Protein AF-A0A7W4ZAQ4-F1 (afdb_monomer_lite)

Foldseek 3Di:
DDPVVVVVVVVVVVVVVVVVCVVVVHDPVCPDLLVVLVVVVVVCVVVVHQADEAEAEDVRQCSVQSNCVPPVVRHDYYHYDNHQHVPRPPPDPVNDD

Structure (mmCIF, N/CA/C/O backbone):
data_AF-A0A7W4ZAQ4-F1
#
_entry.id   AF-A0A7W4ZAQ4-F1
#
loop_
_atom_site.group_PDB
_atom_site.id
_atom_site.type_symbol
_atom_site.label_atom_id
_atom_site.label_alt_id
_atom_site.label_comp_id
_atom_site.label_asym_id
_atom_site.label_entity_id
_atom_site.label_seq_id
_atom_site.pdbx_PDB_ins_code
_atom_site.Cartn_x
_atom_site.Cartn_y
_atom_site.Cartn_z
_atom_site.occupancy
_atom_site.B_iso_or_equiv
_atom_site.auth_seq_id
_atom_site.auth_comp_id
_atom_site.auth_asym_id
_atom_site.auth_atom_id
_atom_site.pdbx_PDB_model_num
ATOM 1 N N . MET A 1 1 ? 5.585 6.990 -30.401 1.00 72.50 1 MET A N 1
ATOM 2 C CA . MET A 1 1 ? 6.269 5.685 -30.238 1.00 72.50 1 MET A CA 1
ATOM 3 C C . MET A 1 1 ? 5.310 4.609 -30.720 1.00 72.50 1 MET A C 1
ATOM 5 O O . MET A 1 1 ? 4.130 4.784 -30.469 1.00 72.50 1 MET A O 1
ATOM 9 N N . SER A 1 2 ? 5.745 3.577 -31.450 1.00 95.12 2 SER A N 1
ATOM 10 C CA . SER A 1 2 ? 4.830 2.483 -31.820 1.00 95.12 2 SER A CA 1
ATOM 11 C C . SER A 1 2 ? 4.506 1.615 -30.601 1.00 95.12 2 SER A C 1
ATOM 13 O O . SER A 1 2 ? 5.348 1.495 -29.709 1.00 95.12 2 SER A O 1
ATOM 15 N N . ASP A 1 3 ? 3.340 0.967 -30.589 1.00 96.12 3 ASP A N 1
ATOM 16 C CA . ASP A 1 3 ? 2.911 0.064 -29.507 1.00 96.12 3 ASP A CA 1
ATOM 17 C C . ASP A 1 3 ? 3.967 -1.001 -29.194 1.0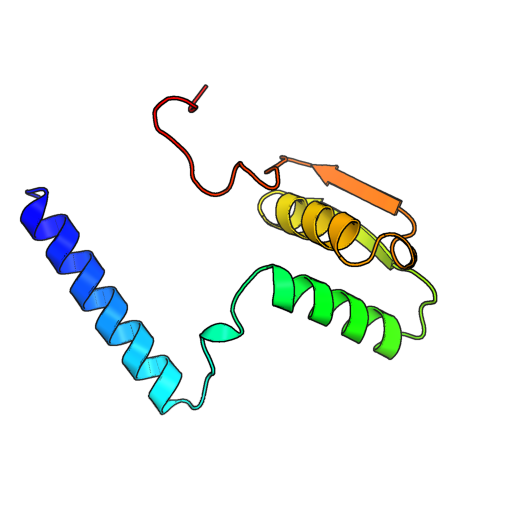0 96.12 3 ASP A C 1
ATOM 19 O O . ASP A 1 3 ? 4.287 -1.254 -28.034 1.00 96.12 3 ASP A O 1
ATOM 23 N N . ARG A 1 4 ? 4.597 -1.562 -30.235 1.00 96.88 4 ARG A N 1
ATOM 24 C CA . ARG A 1 4 ? 5.698 -2.524 -30.086 1.00 96.88 4 ARG A CA 1
ATOM 25 C C . ARG A 1 4 ? 6.855 -1.947 -29.272 1.00 96.88 4 ARG A C 1
ATOM 27 O O . ARG A 1 4 ? 7.305 -2.575 -28.321 1.00 96.88 4 ARG A O 1
ATOM 34 N N . ARG A 1 5 ? 7.296 -0.734 -29.615 1.00 96.69 5 ARG A N 1
ATOM 35 C CA . ARG A 1 5 ? 8.405 -0.066 -28.923 1.00 96.69 5 ARG A CA 1
ATOM 36 C C . ARG A 1 5 ? 8.021 0.333 -27.492 1.00 96.69 5 ARG A C 1
ATOM 38 O O . ARG A 1 5 ? 8.885 0.357 -26.624 1.00 96.69 5 ARG A O 1
ATOM 45 N N . TYR A 1 6 ? 6.739 0.604 -27.232 1.00 95.44 6 TYR A N 1
ATOM 46 C CA . TYR A 1 6 ? 6.201 0.828 -25.882 1.00 95.44 6 TYR A CA 1
ATOM 47 C C . TYR A 1 6 ? 6.248 -0.423 -25.012 1.00 95.44 6 TYR A C 1
ATOM 49 O O . TYR A 1 6 ? 6.741 -0.372 -23.888 1.00 95.44 6 TYR A O 1
ATOM 57 N N . ILE A 1 7 ? 5.817 -1.560 -25.551 1.00 96.69 7 ILE A N 1
ATOM 58 C CA . ILE A 1 7 ? 5.875 -2.844 -24.849 1.00 96.69 7 ILE A CA 1
ATOM 59 C C . ILE A 1 7 ? 7.325 -3.263 -24.574 1.00 96.69 7 ILE A C 1
ATOM 61 O O . ILE A 1 7 ? 7.624 -3.730 -23.477 1.00 96.69 7 ILE A O 1
ATOM 65 N N . GLU A 1 8 ? 8.222 -3.109 -25.551 1.00 97.75 8 GLU A N 1
ATOM 66 C CA . GLU A 1 8 ? 9.652 -3.414 -25.392 1.00 97.75 8 GLU A CA 1
ATOM 67 C C . GLU A 1 8 ? 10.276 -2.576 -24.271 1.00 97.75 8 GLU A C 1
ATOM 69 O O . GLU A 1 8 ? 10.846 -3.145 -23.343 1.00 97.75 8 GLU A O 1
ATOM 74 N N . TYR A 1 9 ? 10.053 -1.257 -24.284 1.00 97.31 9 TYR A N 1
ATOM 75 C CA . TYR A 1 9 ? 10.550 -0.346 -23.251 1.00 97.31 9 TYR A CA 1
ATOM 76 C C . TYR A 1 9 ? 10.127 -0.764 -21.832 1.00 97.31 9 TYR A C 1
ATOM 78 O O . TYR A 1 9 ? 10.962 -0.850 -20.934 1.00 97.31 9 TYR A O 1
ATOM 86 N N . HIS A 1 10 ? 8.845 -1.091 -21.629 1.00 97.00 10 HIS A N 1
ATOM 87 C CA . HIS A 1 10 ? 8.349 -1.518 -20.313 1.00 97.00 10 HIS A CA 1
ATOM 88 C C . HIS A 1 10 ? 8.874 -2.883 -19.877 1.00 97.00 10 HIS A C 1
ATOM 90 O O . HIS A 1 10 ? 9.107 -3.101 -18.690 1.00 97.00 10 HIS A O 1
ATOM 96 N N . ARG A 1 11 ? 9.081 -3.816 -20.813 1.00 98.00 11 ARG A N 1
ATOM 97 C CA . ARG A 1 11 ? 9.685 -5.119 -20.496 1.00 98.00 11 ARG A CA 1
ATOM 98 C C . ARG A 1 11 ? 11.140 -4.973 -20.080 1.00 98.00 11 ARG A C 1
ATOM 100 O O . ARG A 1 11 ? 11.559 -5.660 -19.154 1.00 98.00 11 ARG A O 1
ATOM 107 N N . ASP A 1 12 ? 11.892 -4.109 -20.750 1.00 98.31 12 ASP A N 1
ATOM 108 C CA . ASP A 1 12 ? 13.293 -3.860 -20.420 1.00 98.31 12 ASP A CA 1
ATOM 109 C C . ASP A 1 12 ? 13.411 -3.224 -19.030 1.00 98.31 12 ASP A C 1
ATOM 111 O O . ASP A 1 12 ? 14.113 -3.772 -18.179 1.00 98.31 12 ASP A O 1
ATOM 115 N N . ALA A 1 13 ? 12.614 -2.186 -18.753 1.00 97.88 13 ALA A N 1
ATOM 116 C CA . ALA A 1 13 ? 12.537 -1.566 -17.429 1.00 97.88 13 ALA A CA 1
ATOM 117 C C . ALA A 1 13 ? 12.125 -2.567 -16.333 1.00 97.88 13 ALA A C 1
ATOM 119 O O . ALA A 1 13 ? 12.738 -2.615 -15.268 1.00 97.88 13 ALA A O 1
ATOM 120 N N . LEU A 1 14 ? 11.129 -3.426 -16.594 1.00 97.19 14 LEU A N 1
ATOM 121 C CA . LEU A 1 14 ? 10.722 -4.455 -15.635 1.00 97.19 14 LEU A CA 1
ATOM 122 C C . LEU A 1 14 ? 11.865 -5.437 -15.340 1.00 97.19 14 LEU A C 1
ATOM 124 O O . LEU A 1 14 ? 12.086 -5.768 -14.178 1.00 97.19 14 LEU A O 1
ATOM 128 N N . ARG A 1 15 ? 12.612 -5.900 -16.354 1.00 98.12 15 ARG A N 1
ATOM 129 C CA . ARG A 1 15 ? 13.753 -6.807 -16.129 1.00 98.12 15 ARG A CA 1
ATOM 130 C C . ARG A 1 15 ? 14.838 -6.153 -15.278 1.00 98.12 15 ARG A C 1
ATOM 132 O O . ARG A 1 15 ? 15.347 -6.810 -14.373 1.00 98.12 15 ARG A O 1
ATOM 139 N N . GLU A 1 16 ? 15.150 -4.886 -15.541 1.00 98.00 16 GLU A N 1
ATOM 140 C CA . GLU A 1 16 ? 16.118 -4.110 -14.762 1.00 98.00 16 GLU A CA 1
ATOM 141 C C . GLU A 1 16 ? 15.694 -4.001 -13.290 1.00 98.00 16 GLU A C 1
ATOM 143 O O . GLU A 1 16 ? 16.453 -4.386 -12.400 1.00 98.00 16 GLU A O 1
ATOM 148 N N . CYS A 1 17 ? 14.451 -3.582 -13.021 1.00 97.31 17 CYS A N 1
ATOM 149 C CA . CYS A 1 17 ? 13.939 -3.471 -11.653 1.00 97.31 17 CYS A CA 1
ATOM 150 C C . CYS A 1 17 ? 13.930 -4.818 -10.918 1.00 97.31 17 CYS A C 1
ATOM 152 O O . CYS A 1 17 ? 14.295 -4.884 -9.743 1.00 97.31 17 CYS A O 1
ATOM 154 N N . LEU A 1 18 ? 13.516 -5.898 -11.594 1.00 97.44 18 LEU A N 1
ATOM 155 C CA . LEU A 1 18 ? 13.498 -7.233 -10.997 1.00 97.44 18 LEU A CA 1
ATOM 156 C C . LEU A 1 18 ? 14.9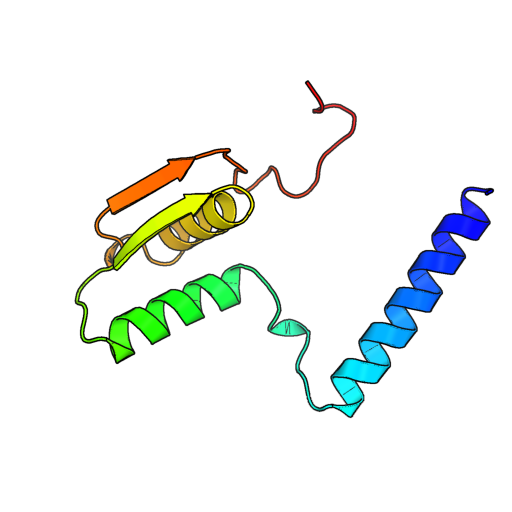07 -7.695 -10.607 1.00 97.44 18 LEU A C 1
ATOM 158 O O . LEU A 1 18 ? 15.069 -8.265 -9.530 1.00 97.44 18 LEU A O 1
ATOM 162 N N . ALA A 1 19 ? 15.906 -7.477 -11.467 1.00 97.88 19 ALA A N 1
ATOM 163 C CA . ALA A 1 19 ? 17.291 -7.847 -11.183 1.00 97.88 19 ALA A CA 1
ATOM 164 C C . ALA A 1 19 ? 17.843 -7.053 -9.992 1.00 97.88 19 ALA A C 1
ATOM 166 O O . ALA A 1 19 ? 18.277 -7.657 -9.013 1.00 97.88 19 ALA A O 1
ATOM 167 N N . PHE A 1 20 ? 17.712 -5.723 -10.029 1.00 98.06 20 PHE A N 1
ATOM 168 C CA . PHE A 1 20 ? 18.201 -4.824 -8.983 1.00 98.06 20 PHE A CA 1
ATOM 169 C C . PHE A 1 20 ? 17.705 -5.215 -7.580 1.00 98.06 20 PHE A C 1
ATOM 171 O O . PHE A 1 20 ? 18.490 -5.353 -6.638 1.00 98.06 20 PHE A O 1
ATOM 178 N N . TRP A 1 21 ? 16.394 -5.432 -7.430 1.00 97.81 21 TRP A N 1
ATOM 179 C CA . TRP A 1 21 ? 15.815 -5.751 -6.125 1.00 97.81 21 TRP A CA 1
ATOM 180 C C . TRP A 1 21 ? 16.154 -7.169 -5.660 1.00 97.81 21 TRP A C 1
ATOM 182 O O . TRP A 1 21 ? 16.433 -7.368 -4.478 1.00 97.81 21 TRP A O 1
ATOM 192 N N . ARG A 1 22 ? 16.211 -8.145 -6.575 1.00 96.81 22 ARG A N 1
ATOM 193 C CA . ARG A 1 22 ? 16.625 -9.518 -6.238 1.00 96.81 22 ARG A CA 1
ATOM 194 C C . ARG A 1 22 ? 18.078 -9.584 -5.782 1.00 96.81 22 ARG A C 1
ATOM 196 O O . ARG A 1 22 ? 18.367 -10.260 -4.801 1.00 96.81 22 ARG A O 1
ATOM 203 N N . GLU A 1 23 ? 18.977 -8.871 -6.456 1.00 97.94 23 GLU A N 1
ATOM 204 C CA . GLU A 1 23 ? 20.387 -8.763 -6.058 1.00 97.94 23 GLU A CA 1
ATOM 205 C C . GLU A 1 23 ? 20.546 -8.066 -4.701 1.00 97.94 23 GLU A C 1
ATOM 207 O O . GLU A 1 23 ? 21.427 -8.421 -3.921 1.00 97.94 23 GLU A O 1
ATOM 212 N N . SER A 1 24 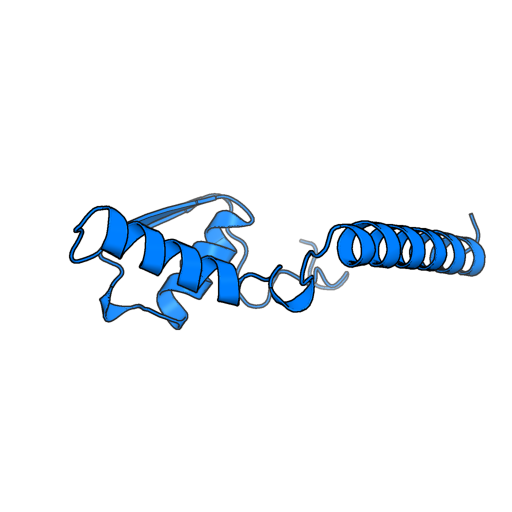? 19.632 -7.149 -4.370 1.00 97.81 24 SER A N 1
ATOM 213 C CA . SER A 1 24 ? 19.542 -6.509 -3.051 1.00 97.81 24 SER A CA 1
ATOM 214 C C . SER A 1 24 ? 18.898 -7.398 -1.971 1.00 97.81 24 SER A C 1
ATOM 216 O O . SER A 1 24 ? 18.671 -6.934 -0.855 1.00 97.81 24 SER A O 1
ATOM 218 N N . GLY A 1 25 ? 18.580 -8.661 -2.277 1.00 97.69 25 GLY A N 1
ATOM 219 C CA . GLY A 1 25 ? 17.961 -9.604 -1.341 1.00 97.69 25 GLY A CA 1
ATOM 220 C C . GLY A 1 25 ? 16.488 -9.319 -1.029 1.00 97.69 25 GLY A C 1
ATOM 221 O O . GLY A 1 25 ? 15.966 -9.834 -0.042 1.00 97.69 25 GLY A O 1
ATOM 222 N N . VAL A 1 26 ? 15.813 -8.502 -1.842 1.00 97.50 26 VAL A N 1
ATOM 223 C CA . VAL A 1 26 ? 14.408 -8.131 -1.642 1.00 97.50 26 VAL A CA 1
ATOM 224 C C . VAL A 1 26 ? 13.485 -9.162 -2.290 1.00 97.50 26 VAL A C 1
ATOM 226 O O . VAL A 1 26 ? 13.557 -9.414 -3.497 1.00 97.50 26 VAL A O 1
ATOM 229 N N . ASP A 1 27 ? 12.569 -9.725 -1.499 1.00 95.62 27 ASP A N 1
ATOM 230 C CA . ASP A 1 27 ? 11.489 -10.565 -2.013 1.00 95.62 27 ASP A CA 1
ATOM 231 C C . ASP A 1 27 ? 10.338 -9.705 -2.549 1.00 95.62 27 ASP A C 1
ATOM 233 O O . ASP A 1 27 ? 9.476 -9.220 -1.815 1.00 95.62 27 ASP A O 1
ATOM 237 N N . LEU A 1 28 ? 10.316 -9.535 -3.868 1.00 95.06 28 LEU A N 1
ATOM 238 C CA . LEU A 1 28 ? 9.283 -8.770 -4.560 1.00 95.06 28 LEU A CA 1
ATOM 239 C C . LEU A 1 28 ? 7.886 -9.396 -4.471 1.00 95.06 28 LEU A C 1
ATOM 241 O O . LEU A 1 28 ? 6.907 -8.682 -4.684 1.00 95.06 28 LEU A O 1
ATOM 245 N N . ALA A 1 29 ? 7.759 -10.688 -4.137 1.00 94.38 29 ALA A N 1
ATOM 246 C CA . ALA A 1 29 ? 6.446 -11.291 -3.909 1.00 94.38 29 ALA A CA 1
ATOM 247 C C . ALA A 1 29 ? 5.734 -10.657 -2.702 1.00 94.38 29 ALA A C 1
ATOM 249 O O . ALA A 1 29 ? 4.502 -10.635 -2.664 1.00 94.38 29 ALA A O 1
ATOM 250 N N . GLY A 1 30 ? 6.498 -10.077 -1.768 1.00 95.81 30 GLY A N 1
ATOM 251 C CA . GLY A 1 30 ? 5.973 -9.379 -0.601 1.00 95.81 30 GLY A CA 1
ATOM 252 C C . GLY A 1 30 ? 5.408 -7.978 -0.877 1.00 95.81 30 GLY A C 1
ATOM 253 O O . GLY A 1 30 ? 4.746 -7.401 -0.023 1.00 95.81 30 GLY A O 1
ATOM 254 N N . TYR A 1 31 ? 5.634 -7.402 -2.062 1.00 94.88 31 TYR A N 1
ATOM 255 C CA . TYR A 1 31 ? 5.231 -6.024 -2.368 1.00 94.88 31 TYR A CA 1
ATOM 256 C C . TYR A 1 31 ? 3.830 -5.984 -2.974 1.00 94.88 31 TYR A C 1
ATOM 258 O O . TYR A 1 31 ? 3.641 -5.732 -4.164 1.00 94.88 31 TYR A O 1
ATOM 266 N N . ASN A 1 32 ? 2.831 -6.261 -2.139 1.00 95.31 32 ASN A N 1
ATOM 267 C CA . ASN A 1 32 ? 1.427 -6.231 -2.525 1.00 95.31 32 ASN A CA 1
ATOM 268 C C . ASN A 1 32 ? 0.530 -5.764 -1.363 1.00 95.31 32 ASN A C 1
ATOM 270 O O . ASN A 1 32 ? 0.943 -5.708 -0.205 1.00 95.31 32 ASN A O 1
ATOM 274 N N . THR A 1 33 ? -0.723 -5.428 -1.672 1.00 96.69 33 THR A N 1
ATOM 275 C CA . THR A 1 33 ? -1.665 -4.878 -0.686 1.00 96.69 33 THR A CA 1
ATOM 276 C C . THR A 1 33 ? -2.013 -5.868 0.427 1.00 9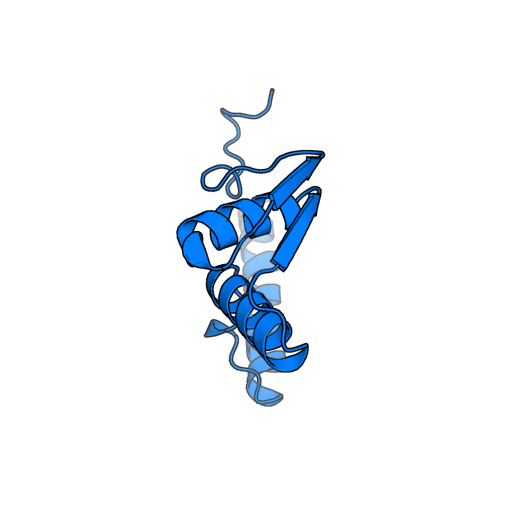6.69 33 THR A C 1
ATOM 278 O O . THR A 1 33 ? -2.232 -5.437 1.554 1.00 96.69 33 THR A O 1
ATOM 281 N N . VAL A 1 34 ? -2.034 -7.178 0.158 1.00 96.12 34 VAL A N 1
ATOM 282 C CA . VAL A 1 34 ? -2.319 -8.193 1.188 1.00 96.12 34 VAL A CA 1
ATOM 283 C C . VAL A 1 34 ? -1.197 -8.243 2.223 1.00 96.12 34 VAL A C 1
ATOM 285 O O . VAL A 1 34 ? -1.474 -8.304 3.415 1.00 96.12 34 VAL A O 1
ATOM 288 N N . GLU A 1 35 ? 0.068 -8.148 1.816 1.00 98.25 35 GLU A N 1
ATOM 289 C CA . GLU A 1 35 ? 1.154 -8.010 2.795 1.00 98.25 35 GLU A CA 1
ATOM 290 C C . GLU A 1 35 ? 1.058 -6.682 3.557 1.00 98.25 35 GLU A C 1
ATOM 292 O O . GLU A 1 35 ? 1.218 -6.670 4.774 1.00 98.25 35 GLU A O 1
ATOM 297 N N . ASN A 1 36 ? 0.653 -5.582 2.905 1.00 98.00 36 ASN A N 1
ATOM 298 C CA . ASN A 1 36 ? 0.421 -4.324 3.624 1.00 98.00 36 ASN A CA 1
ATOM 299 C C . ASN A 1 36 ? -0.687 -4.426 4.692 1.00 98.00 36 ASN A C 1
ATOM 301 O O . ASN A 1 36 ? -0.594 -3.748 5.718 1.00 98.00 36 ASN A O 1
ATOM 305 N N . THR A 1 37 ? -1.728 -5.254 4.518 1.00 98.31 37 THR A N 1
ATOM 306 C CA . THR A 1 37 ? -2.720 -5.462 5.596 1.00 98.31 37 THR A CA 1
ATOM 307 C C . THR A 1 37 ? -2.113 -6.214 6.780 1.00 98.31 37 THR A C 1
ATOM 309 O O . THR A 1 37 ? -2.443 -5.917 7.930 1.00 98.31 37 THR A O 1
ATOM 312 N N . ARG A 1 38 ? -1.177 -7.136 6.532 1.00 98.25 38 ARG A N 1
ATOM 313 C CA . ARG A 1 38 ? -0.423 -7.823 7.590 1.00 98.25 38 ARG A CA 1
ATOM 314 C C . ARG A 1 38 ? 0.526 -6.871 8.308 1.00 98.25 38 ARG A C 1
ATOM 316 O O . ARG A 1 38 ? 0.605 -6.937 9.533 1.00 98.25 38 ARG A O 1
ATOM 323 N N . ASP A 1 39 ? 1.159 -5.947 7.589 1.00 98.38 39 ASP A N 1
ATOM 324 C CA . ASP A 1 39 ? 2.001 -4.899 8.179 1.00 98.38 39 ASP A CA 1
ATOM 325 C C . ASP A 1 39 ? 1.195 -3.977 9.102 1.00 98.38 39 ASP A C 1
ATOM 327 O O . ASP A 1 39 ? 1.641 -3.641 10.200 1.00 98.38 39 ASP A O 1
ATOM 331 N N . LEU A 1 40 ? -0.030 -3.613 8.708 1.00 98.56 40 LEU A N 1
ATOM 332 C CA . LEU A 1 40 ? -0.950 -2.853 9.559 1.00 98.56 40 LEU A CA 1
ATOM 333 C C . LEU A 1 40 ? -1.289 -3.611 10.856 1.00 98.56 40 LEU A C 1
ATOM 335 O O . LEU A 1 40 ? -1.303 -3.010 11.934 1.00 98.56 40 LEU A O 1
ATOM 339 N N . ASP A 1 41 ? -1.529 -4.925 10.788 1.00 98.50 41 ASP A N 1
ATOM 340 C CA . ASP A 1 41 ? -1.772 -5.735 11.986 1.00 98.50 41 ASP A CA 1
ATOM 341 C C . ASP A 1 41 ? -0.507 -5.911 12.843 1.00 98.50 41 ASP A C 1
ATOM 343 O O . ASP A 1 41 ? -0.570 -5.866 14.074 1.00 98.50 41 ASP A O 1
ATOM 347 N N . ALA A 1 42 ? 0.661 -6.063 12.218 1.00 98.62 42 ALA A N 1
ATOM 348 C CA . ALA A 1 42 ? 1.939 -6.104 12.919 1.00 98.62 42 ALA A CA 1
ATOM 349 C C . ALA A 1 42 ? 2.190 -4.793 13.680 1.00 98.62 42 ALA A C 1
ATOM 351 O O . ALA A 1 42 ? 2.514 -4.824 14.870 1.00 98.62 42 ALA A O 1
ATOM 352 N N . LEU A 1 43 ? 1.945 -3.647 13.038 1.00 98.56 43 LEU A N 1
ATOM 353 C CA . LEU A 1 43 ? 2.037 -2.331 13.664 1.00 98.56 43 LEU A CA 1
ATOM 354 C C . LEU A 1 43 ? 1.034 -2.183 14.814 1.00 98.56 43 LEU A C 1
ATOM 356 O O . LEU A 1 43 ? 1.411 -1.742 15.899 1.00 98.56 43 LEU A O 1
ATOM 360 N N . ARG A 1 44 ? -0.223 -2.612 14.626 1.00 98.56 44 ARG A N 1
ATOM 361 C CA . ARG A 1 44 ? -1.235 -2.635 15.694 1.00 98.56 44 ARG A CA 1
ATOM 362 C C . ARG A 1 44 ? -0.721 -3.370 16.932 1.00 98.56 44 ARG A C 1
ATOM 364 O O . ARG A 1 44 ? -0.835 -2.851 18.044 1.00 98.56 44 ARG A O 1
ATOM 371 N N . ARG A 1 45 ? -0.180 -4.580 16.744 1.00 98.56 45 ARG A N 1
ATOM 372 C CA . ARG A 1 45 ? 0.365 -5.414 17.829 1.00 98.56 45 ARG A CA 1
ATOM 373 C C . ARG A 1 45 ? 1.563 -4.743 18.490 1.00 98.56 45 ARG A C 1
ATOM 375 O O . ARG A 1 45 ? 1.620 -4.711 19.715 1.00 98.56 45 ARG A O 1
ATOM 382 N N . HIS A 1 46 ? 2.478 -4.186 17.697 1.00 98.69 46 HIS A N 1
ATOM 383 C CA . HIS A 1 46 ? 3.659 -3.483 18.197 1.00 98.69 46 HIS A CA 1
ATOM 384 C C . HIS A 1 46 ? 3.283 -2.288 19.085 1.00 98.69 46 HIS A C 1
ATOM 386 O O . HIS A 1 46 ? 3.893 -2.074 20.127 1.00 98.69 46 HIS A O 1
ATOM 392 N N . LEU A 1 47 ? 2.224 -1.561 18.721 1.00 98.31 47 LEU A N 1
ATOM 393 C CA . LEU A 1 47 ? 1.687 -0.441 19.497 1.00 98.31 47 LEU A CA 1
ATOM 394 C C . LEU A 1 47 ? 0.785 -0.870 20.673 1.00 98.31 47 LEU A C 1
ATOM 396 O O . LEU A 1 47 ? 0.250 -0.014 21.375 1.00 98.31 47 LEU A O 1
ATOM 400 N N . GLY A 1 48 ? 0.568 -2.173 20.891 1.00 98.38 48 GLY A N 1
ATOM 401 C CA . GLY A 1 48 ? -0.292 -2.690 21.963 1.00 98.38 48 GLY A CA 1
ATOM 402 C C . GLY A 1 48 ? -1.785 -2.382 21.783 1.00 98.38 48 GLY A C 1
ATOM 403 O O . GLY A 1 48 ? -2.567 -2.495 22.730 1.00 98.38 48 GLY A O 1
ATOM 404 N N . ALA A 1 49 ? -2.207 -1.990 20.580 1.00 98.50 49 ALA A N 1
ATOM 405 C CA . ALA A 1 49 ? -3.584 -1.609 20.309 1.00 98.50 49 ALA A CA 1
ATOM 406 C C . ALA A 1 49 ? -4.468 -2.852 20.116 1.00 98.50 49 ALA A C 1
ATOM 408 O O . ALA A 1 49 ? -4.139 -3.765 19.359 1.00 98.50 49 ALA A O 1
ATOM 409 N N . LYS A 1 50 ? -5.640 -2.900 20.761 1.00 98.31 50 LYS A N 1
ATOM 410 C CA . LYS A 1 50 ? -6.602 -3.998 20.531 1.00 98.31 50 LYS A CA 1
ATOM 411 C C . LYS A 1 50 ? -7.190 -3.951 19.118 1.00 98.31 50 LYS A C 1
ATOM 413 O O . LYS A 1 50 ? -7.361 -4.995 18.502 1.00 98.31 50 LYS A O 1
ATOM 418 N N . LYS A 1 51 ? -7.438 -2.743 18.608 1.00 98.69 51 LYS A N 1
ATOM 419 C CA . LYS A 1 51 ? -7.928 -2.456 17.256 1.00 98.69 51 LYS A CA 1
ATOM 420 C C . LYS A 1 51 ? -7.283 -1.182 16.705 1.00 98.69 51 LYS A C 1
ATOM 422 O O . LYS A 1 51 ? -6.766 -0.389 17.489 1.00 98.69 51 LYS A O 1
ATOM 427 N N . ILE A 1 52 ? -7.347 -0.971 15.390 1.00 98.31 52 ILE A N 1
ATOM 428 C CA . ILE A 1 52 ? -6.855 0.244 14.714 1.00 98.31 52 ILE A CA 1
ATOM 429 C C . ILE A 1 52 ? -7.981 1.065 14.090 1.00 98.31 52 ILE A C 1
ATOM 431 O O . ILE A 1 52 ? -8.996 0.524 13.656 1.00 98.31 52 ILE A O 1
ATOM 435 N N . VAL A 1 53 ? -7.778 2.380 14.020 1.00 98.44 53 VAL A N 1
ATOM 436 C CA . VAL A 1 53 ? -8.599 3.295 13.220 1.00 98.44 53 VAL A CA 1
ATOM 437 C C . VAL A 1 53 ? -7.800 3.674 11.982 1.00 98.44 53 VAL A C 1
ATOM 439 O O . VAL A 1 53 ? -6.645 4.078 12.101 1.00 98.44 53 VAL A O 1
ATOM 442 N N . LEU A 1 54 ? -8.407 3.537 10.806 1.00 98.50 54 LEU A N 1
ATOM 443 C CA . LEU A 1 54 ? -7.757 3.814 9.528 1.00 98.50 54 LEU A CA 1
ATOM 444 C C . LEU A 1 54 ? -8.349 5.066 8.883 1.00 98.50 54 LEU A C 1
ATOM 446 O O . LEU A 1 54 ? -9.566 5.225 8.815 1.00 98.50 54 LEU A O 1
ATOM 450 N N . TRP A 1 55 ? -7.488 5.927 8.351 1.00 98.25 55 TRP A N 1
ATOM 451 C CA . TRP A 1 55 ? -7.877 6.967 7.402 1.00 98.25 55 TRP A CA 1
ATOM 452 C C . TRP A 1 55 ? -7.221 6.648 6.059 1.00 98.25 55 TRP A C 1
ATOM 454 O O . TRP A 1 55 ? -6.021 6.839 5.880 1.00 98.25 55 TRP A O 1
ATOM 464 N N . GLY A 1 56 ? -8.012 6.128 5.122 1.00 97.94 56 GLY A N 1
ATOM 465 C CA . GLY A 1 56 ? -7.565 5.770 3.782 1.00 97.94 56 GLY A CA 1
ATOM 466 C C . GLY A 1 56 ? -7.859 6.869 2.763 1.00 97.94 56 GLY A C 1
ATOM 467 O O . GLY A 1 56 ? -9.016 7.239 2.579 1.00 97.94 56 GLY A O 1
ATOM 468 N N . THR A 1 57 ? -6.830 7.359 2.065 1.00 97.56 57 THR A N 1
ATOM 469 C CA . THR A 1 57 ? -6.990 8.275 0.923 1.00 97.56 57 THR A CA 1
ATOM 470 C C . THR A 1 57 ? -6.316 7.723 -0.328 1.00 97.56 57 THR A C 1
ATOM 472 O O . THR A 1 57 ? -5.209 7.194 -0.215 1.00 97.56 57 THR A O 1
ATOM 475 N N . SER A 1 58 ? -6.927 7.854 -1.513 1.00 94.62 58 SER A N 1
ATOM 476 C CA . SER A 1 58 ? -6.352 7.328 -2.769 1.00 94.62 58 SER A CA 1
ATOM 477 C C . SER A 1 58 ? -6.045 5.822 -2.641 1.00 94.62 58 SER A C 1
ATOM 479 O O . SER A 1 58 ? -6.897 5.096 -2.134 1.00 94.62 58 SER A O 1
ATOM 481 N N . TYR A 1 59 ? -4.842 5.334 -2.965 1.00 95.31 59 TYR A N 1
ATOM 482 C CA . TYR A 1 59 ? -4.424 3.945 -2.684 1.00 95.31 59 TYR A CA 1
ATOM 483 C C . TYR A 1 59 ? -4.690 3.513 -1.229 1.00 95.31 59 TYR A C 1
ATOM 485 O O . TYR A 1 59 ? -5.080 2.378 -0.964 1.00 95.31 59 TYR A O 1
ATOM 493 N N . GLY A 1 60 ? -4.552 4.429 -0.266 1.00 97.25 60 GLY A N 1
ATOM 494 C CA . GLY A 1 60 ? -4.851 4.154 1.138 1.00 97.25 60 GLY A CA 1
ATOM 495 C C . GLY A 1 60 ? -6.309 3.754 1.379 1.00 97.25 60 GLY A C 1
ATOM 496 O O . GLY A 1 60 ? -6.589 3.049 2.342 1.00 97.25 60 GLY A O 1
ATOM 497 N N . SER A 1 61 ? -7.243 4.161 0.515 1.00 97.44 61 SER A N 1
ATOM 498 C CA . SER A 1 61 ? -8.632 3.692 0.572 1.00 97.44 61 SER A CA 1
ATOM 499 C C . SER A 1 61 ? -8.774 2.244 0.095 1.00 97.44 61 SER A C 1
ATOM 501 O O . SER A 1 61 ? -9.458 1.468 0.759 1.00 97.44 61 SER A O 1
ATOM 503 N N . HIS A 1 62 ? -8.053 1.847 -0.960 1.00 97.44 62 HIS A N 1
ATOM 504 C CA . HIS A 1 62 ? -7.968 0.454 -1.399 1.00 97.44 62 HIS A CA 1
ATOM 505 C C . HIS A 1 62 ? -7.358 -0.421 -0.294 1.00 97.44 62 HIS A C 1
ATOM 507 O O . HIS A 1 62 ? -7.922 -1.454 0.063 1.00 97.44 62 HIS A O 1
ATOM 513 N N . LEU A 1 63 ? -6.272 0.042 0.336 1.00 98.00 63 LEU A N 1
ATOM 514 C CA . LEU A 1 63 ? -5.665 -0.633 1.485 1.00 98.00 63 LEU A CA 1
ATOM 515 C C . LEU A 1 63 ? -6.612 -0.706 2.694 1.00 98.00 63 LEU A C 1
ATOM 517 O O . LEU A 1 63 ? -6.691 -1.746 3.339 1.00 98.00 63 LEU A O 1
ATOM 521 N N . ALA A 1 64 ? -7.352 0.360 3.009 1.00 98.25 64 ALA A N 1
ATOM 522 C CA . ALA A 1 64 ? -8.309 0.347 4.117 1.00 98.25 64 ALA A CA 1
ATOM 523 C C . ALA A 1 64 ? -9.463 -0.641 3.872 1.00 98.25 64 ALA A C 1
ATOM 525 O O . ALA A 1 64 ? -9.875 -1.346 4.792 1.00 98.25 64 ALA A O 1
ATOM 526 N N . LEU A 1 65 ? -9.950 -0.740 2.632 1.00 97.88 65 LEU A N 1
ATOM 527 C CA . LEU A 1 65 ? -10.947 -1.737 2.239 1.00 97.88 65 LEU A CA 1
ATOM 528 C C . LEU A 1 65 ? -10.373 -3.161 2.273 1.00 97.88 65 LEU A C 1
ATOM 530 O O . LEU A 1 65 ? -11.053 -4.081 2.725 1.00 97.88 65 LEU A O 1
ATOM 534 N N . ALA A 1 66 ? -9.116 -3.350 1.863 1.00 97.94 66 ALA A N 1
ATOM 535 C CA . ALA A 1 66 ? -8.429 -4.635 1.977 1.00 97.94 66 ALA A CA 1
ATOM 536 C C . ALA A 1 66 ? -8.241 -5.036 3.448 1.00 97.94 66 ALA A C 1
ATOM 538 O O . ALA A 1 66 ? -8.482 -6.181 3.812 1.00 97.94 66 ALA A O 1
ATOM 539 N N . ALA A 1 67 ? -7.891 -4.091 4.321 1.00 98.38 67 ALA A N 1
ATOM 540 C CA . ALA A 1 67 ? -7.790 -4.315 5.758 1.00 98.38 67 ALA A CA 1
ATOM 541 C C . ALA A 1 67 ? -9.135 -4.721 6.375 1.00 98.38 67 ALA A C 1
ATOM 543 O O . ALA A 1 67 ? -9.175 -5.652 7.173 1.00 98.38 67 ALA A O 1
ATOM 544 N N . LEU A 1 68 ? -10.240 -4.081 5.980 1.00 98.06 68 LEU A N 1
ATOM 545 C CA . LEU A 1 68 ? -11.574 -4.518 6.399 1.00 98.06 68 LEU A CA 1
ATOM 546 C C . LEU A 1 68 ? -11.855 -5.961 5.956 1.00 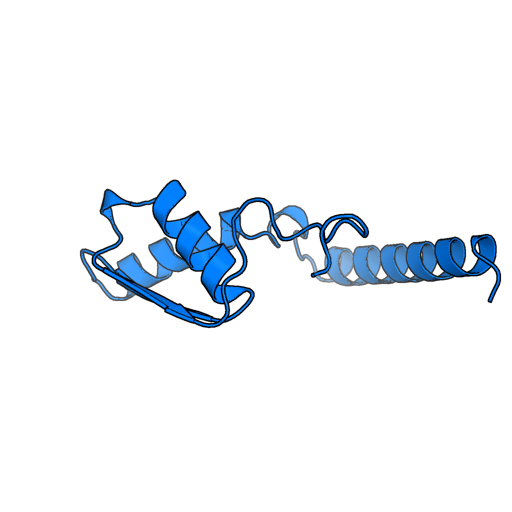98.06 68 LEU A C 1
ATOM 548 O O . LEU A 1 68 ? -12.369 -6.740 6.745 1.00 98.06 68 LEU A O 1
ATOM 552 N N . LYS A 1 69 ? -11.460 -6.351 4.739 1.00 97.69 69 LYS A N 1
ATOM 553 C CA . LYS A 1 69 ? -11.645 -7.724 4.245 1.00 97.69 69 LYS A CA 1
ATOM 554 C C . LYS A 1 69 ? -10.796 -8.767 4.988 1.00 97.69 69 LYS A C 1
ATOM 556 O O . LYS A 1 69 ? -11.277 -9.863 5.246 1.00 97.69 69 LYS A O 1
ATOM 561 N N . GLU A 1 70 ? -9.545 -8.445 5.312 1.00 97.75 70 GLU A N 1
ATOM 562 C CA . GLU A 1 70 ? -8.577 -9.394 5.893 1.00 97.75 70 GLU A CA 1
ATOM 563 C C . GLU A 1 70 ? -8.585 -9.423 7.436 1.00 97.75 70 GLU A C 1
ATOM 565 O O . GLU A 1 70 ? -8.088 -10.368 8.056 1.00 97.75 70 GLU A O 1
ATOM 570 N N . MET A 1 71 ? -9.085 -8.366 8.087 1.00 96.88 71 MET A N 1
ATOM 571 C CA . MET A 1 71 ? -8.979 -8.188 9.539 1.00 96.88 71 MET A CA 1
ATOM 572 C C . MET A 1 71 ? -10.081 -7.316 10.162 1.00 96.88 71 MET A C 1
ATOM 574 O O . MET A 1 71 ? -9.802 -6.507 11.051 1.00 96.88 71 MET A O 1
ATOM 578 N N . GLU A 1 72 ? -11.333 -7.467 9.720 1.00 96.62 72 GLU A N 1
ATOM 579 C CA . GLU A 1 72 ? -12.482 -6.693 10.229 1.00 96.62 72 GLU A CA 1
ATOM 580 C C . GLU A 1 72 ? -12.597 -6.669 11.762 1.00 96.62 72 GLU A C 1
ATOM 582 O O . GLU A 1 72 ? -12.878 -5.622 12.343 1.00 96.62 72 GLU A O 1
ATOM 587 N N . ASP A 1 73 ? -12.305 -7.780 12.442 1.00 98.00 73 ASP A N 1
ATOM 588 C CA . ASP A 1 73 ? -12.368 -7.910 13.902 1.00 98.00 73 ASP A CA 1
ATOM 589 C C . ASP A 1 73 ? -11.335 -7.030 14.634 1.00 98.00 73 ASP A C 1
ATOM 591 O O . ASP A 1 73 ? -11.487 -6.719 15.821 1.00 98.00 73 ASP A O 1
ATOM 595 N N . ARG A 1 74 ? -10.300 -6.588 13.911 1.00 98.38 74 ARG A N 1
ATOM 596 C CA . ARG A 1 74 ? -9.174 -5.780 14.398 1.00 98.38 74 ARG A CA 1
ATOM 597 C C . ARG A 1 74 ? -9.229 -4.323 13.929 1.00 98.38 74 ARG A C 1
ATOM 599 O O . ARG A 1 74 ? -8.396 -3.521 14.360 1.00 98.38 74 ARG A O 1
ATOM 606 N N . VAL A 1 75 ? -10.210 -3.943 13.111 1.00 98.50 75 VAL A N 1
ATOM 607 C CA . VAL A 1 75 ? -10.449 -2.554 12.691 1.00 98.50 75 VAL A CA 1
ATOM 608 C C . VAL A 1 75 ? -11.625 -1.980 13.486 1.00 98.50 75 VAL A C 1
ATOM 610 O O . VAL A 1 75 ? -12.690 -2.576 13.584 1.00 98.50 75 VAL A O 1
ATOM 613 N N . GLU A 1 76 ? -11.433 -0.817 14.106 1.00 98.50 76 GLU A N 1
ATOM 614 C CA . GLU A 1 76 ? -12.468 -0.159 14.914 1.00 98.50 76 GLU A CA 1
ATOM 615 C C . GLU A 1 76 ? -13.316 0.797 14.072 1.00 98.50 76 GLU A C 1
ATOM 617 O O . GLU A 1 76 ? -14.541 0.783 14.162 1.00 98.50 76 GLU A O 1
ATOM 622 N N . ARG A 1 77 ? -12.672 1.643 13.257 1.00 98.38 77 ARG A N 1
ATOM 623 C CA . ARG A 1 77 ? -13.330 2.620 12.371 1.00 98.38 77 ARG A CA 1
ATOM 624 C C . ARG A 1 77 ? -12.483 2.875 11.134 1.00 98.38 77 ARG A C 1
ATOM 626 O O . ARG A 1 77 ? -11.257 2.771 11.190 1.00 98.38 77 ARG A O 1
ATOM 633 N N . VAL A 1 78 ? -13.141 3.285 10.053 1.00 98.25 78 VAL A N 1
ATOM 634 C CA . VAL A 1 78 ? -12.484 3.700 8.812 1.00 98.25 78 VAL A CA 1
ATOM 635 C C . VAL A 1 78 ? -13.067 5.023 8.325 1.00 98.25 78 VAL A C 1
ATOM 637 O O . VAL A 1 78 ? -14.282 5.199 8.302 1.00 98.25 78 VAL A O 1
ATOM 640 N N . VAL A 1 79 ? -12.192 5.939 7.918 1.00 98.31 79 VAL A N 1
ATOM 641 C CA . VAL A 1 79 ? -12.527 7.142 7.147 1.00 98.31 79 VAL A CA 1
ATOM 642 C C . VAL A 1 79 ? -11.928 6.990 5.754 1.00 98.31 79 VAL A C 1
ATOM 644 O O . VAL A 1 79 ? -10.749 6.661 5.629 1.00 98.31 79 VAL A O 1
ATOM 647 N N . ILE A 1 80 ? -12.729 7.224 4.713 1.00 98.19 80 ILE A N 1
ATOM 648 C CA . ILE A 1 80 ? -12.294 7.132 3.315 1.00 98.19 80 ILE A CA 1
ATOM 649 C C . ILE A 1 80 ? -12.455 8.489 2.629 1.00 98.19 80 ILE A C 1
ATOM 651 O O . ILE A 1 80 ? -13.520 9.099 2.696 1.00 98.19 80 ILE A O 1
ATOM 655 N N . SER A 1 81 ? -11.413 8.924 1.923 1.00 97.19 81 SER A N 1
ATOM 656 C CA . SER A 1 81 ? -11.442 10.073 1.008 1.00 97.19 81 SER A CA 1
ATOM 657 C C . SER A 1 81 ? -10.816 9.700 -0.340 1.00 97.19 81 SER A C 1
ATOM 659 O O . SER A 1 81 ? -9.876 8.918 -0.379 1.00 97.19 81 SER A O 1
ATOM 661 N N . SER A 1 82 ? -11.328 10.229 -1.458 1.00 94.69 82 SER A N 1
ATOM 662 C CA . SER A 1 82 ? -10.844 9.906 -2.819 1.00 94.69 82 SER A CA 1
ATOM 663 C C . SER A 1 82 ? -10.721 8.394 -3.072 1.00 94.69 82 SER A C 1
ATOM 665 O O . SER A 1 82 ? -9.618 7.864 -3.211 1.00 94.69 82 SER A O 1
ATOM 667 N N . ALA A 1 83 ? -11.864 7.702 -3.040 1.00 93.88 83 ALA A N 1
ATOM 668 C CA . ALA A 1 83 ? -11.925 6.247 -2.967 1.00 93.88 83 ALA A CA 1
ATOM 669 C C . ALA A 1 83 ? -11.420 5.528 -4.234 1.00 93.88 83 ALA A C 1
ATOM 671 O O . ALA A 1 83 ? -11.765 5.885 -5.358 1.00 93.88 83 ALA A O 1
ATOM 672 N N . GLU A 1 84 ? -10.687 4.441 -4.010 1.00 92.88 84 GLU A N 1
ATOM 673 C CA . GLU A 1 84 ? -10.344 3.380 -4.946 1.00 92.88 84 GLU A CA 1
ATOM 674 C C . GLU A 1 84 ? -10.804 2.054 -4.322 1.00 92.88 84 GLU A C 1
ATOM 676 O O . GLU A 1 84 ? -10.281 1.605 -3.304 1.00 92.88 84 GLU A O 1
ATOM 681 N N . GLY A 1 85 ? -11.832 1.442 -4.907 1.00 92.25 85 GLY A N 1
ATOM 682 C CA . GLY A 1 85 ? -12.382 0.163 -4.458 1.00 92.25 85 GLY A CA 1
ATOM 683 C C . GLY A 1 85 ? -11.472 -1.037 -4.743 1.00 92.25 85 GLY A C 1
ATOM 684 O O . GLY A 1 85 ? -10.519 -0.949 -5.518 1.00 92.25 85 GLY A O 1
ATOM 685 N N . LEU A 1 86 ? -11.812 -2.195 -4.164 1.00 92.50 86 LEU A N 1
ATOM 686 C CA . LEU A 1 86 ? -11.051 -3.445 -4.337 1.00 92.50 86 LEU A CA 1
ATOM 687 C C . LEU A 1 86 ? -10.950 -3.901 -5.804 1.00 92.50 86 LEU A C 1
ATOM 689 O O . LEU A 1 86 ? -9.927 -4.444 -6.205 1.00 92.50 86 LEU A O 1
ATOM 693 N N . ASP A 1 87 ? -11.963 -3.601 -6.619 1.00 88.69 87 ASP A N 1
ATOM 694 C CA . ASP A 1 87 ? -12.019 -3.977 -8.040 1.00 88.69 87 ASP A CA 1
ATOM 695 C C . ASP A 1 87 ? -11.692 -2.806 -8.988 1.00 88.69 87 ASP A C 1
ATOM 697 O O . ASP A 1 87 ? -12.088 -2.805 -10.158 1.00 88.69 87 ASP A O 1
ATOM 701 N N . GLN A 1 88 ? -11.021 -1.764 -8.481 1.00 85.75 88 GLN A N 1
ATOM 702 C CA . GLN A 1 88 ? -10.791 -0.514 -9.214 1.00 85.75 88 GLN A CA 1
ATOM 703 C C . GLN A 1 88 ? -9.318 -0.190 -9.489 1.00 85.75 88 GLN A C 1
ATOM 705 O O . GLN A 1 88 ? -9.053 0.858 -10.082 1.00 85.75 88 GLN A O 1
ATOM 710 N N . THR A 1 89 ? -8.374 -1.056 -9.113 1.00 79.56 89 THR A N 1
ATOM 711 C CA . THR A 1 89 ? -6.937 -0.830 -9.364 1.00 79.56 89 THR A CA 1
ATOM 712 C C . THR A 1 89 ? -6.579 -0.974 -10.839 1.00 79.56 89 THR A C 1
ATOM 714 O O . THR A 1 89 ? -5.814 -0.178 -11.380 1.00 79.56 89 THR A O 1
ATOM 717 N N . VAL A 1 90 ? -7.202 -1.924 -11.547 1.00 79.19 90 VAL A N 1
ATOM 718 C CA . VAL A 1 90 ? -7.132 -1.959 -13.012 1.00 79.19 90 VAL A CA 1
ATOM 719 C C . VAL A 1 90 ? -8.169 -0.989 -13.572 1.00 79.19 90 VAL A C 1
ATOM 721 O O . VAL A 1 90 ? -9.367 -1.278 -13.607 1.00 79.19 90 VAL A O 1
ATOM 724 N N . LYS A 1 91 ? -7.703 0.176 -14.029 1.00 75.50 91 LYS A N 1
ATOM 725 C CA . LYS A 1 91 ? -8.541 1.164 -14.717 1.00 75.50 91 LYS A CA 1
ATOM 726 C C . LYS A 1 91 ? -8.802 0.697 -16.147 1.00 75.50 91 LYS A C 1
ATOM 728 O O . LYS A 1 91 ? -7.952 0.820 -17.025 1.00 75.50 91 LYS A O 1
ATOM 733 N N . LEU A 1 92 ? -9.977 0.118 -16.375 1.00 75.88 92 LEU A N 1
ATOM 734 C CA . LEU A 1 92 ? -10.416 -0.233 -17.723 1.00 75.88 92 LEU A CA 1
ATOM 735 C C . LEU A 1 92 ? -10.817 1.045 -18.476 1.00 75.88 92 LEU A C 1
ATOM 737 O O . LEU A 1 92 ? -11.553 1.844 -17.901 1.00 75.88 92 LEU A O 1
ATOM 741 N N . PRO A 1 93 ? -10.441 1.217 -19.761 1.00 77.56 93 PRO A N 1
ATOM 742 C CA . PRO A 1 93 ? -10.877 2.365 -20.566 1.00 77.56 93 PRO A CA 1
ATOM 743 C C . PRO A 1 93 ? -12.402 2.531 -20.629 1.00 77.56 93 PRO A C 1
ATOM 745 O O . PRO A 1 93 ? -12.910 3.629 -20.788 1.00 77.56 93 PRO A O 1
ATOM 748 N N . ALA A 1 94 ? -13.152 1.438 -20.468 1.00 83.19 94 ALA A N 1
ATOM 749 C CA . ALA A 1 94 ? -14.613 1.461 -20.406 1.00 83.19 94 ALA A CA 1
ATOM 750 C C . ALA A 1 94 ? -15.183 2.012 -19.079 1.00 83.19 94 ALA A C 1
ATOM 752 O O . ALA A 1 94 ? -16.398 2.077 -18.926 1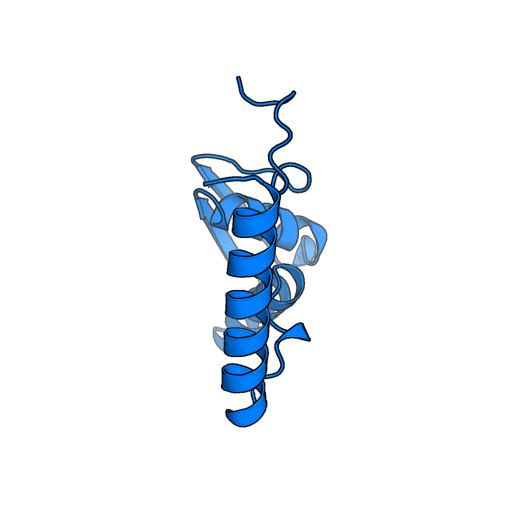.00 83.19 94 ALA A O 1
ATOM 753 N N . ARG A 1 95 ? -14.331 2.327 -18.095 1.00 73.06 95 ARG A N 1
ATOM 754 C CA . ARG A 1 95 ? -14.697 2.740 -16.729 1.00 73.06 95 ARG A CA 1
ATOM 755 C C . ARG A 1 95 ? -14.019 4.054 -16.309 1.00 73.06 95 ARG A C 1
ATOM 757 O O . ARG A 1 95 ? -13.820 4.270 -15.120 1.00 73.06 95 ARG A O 1
ATOM 764 N N . THR A 1 96 ? -13.612 4.876 -17.274 1.00 62.81 96 THR A N 1
ATOM 765 C CA . THR A 1 96 ? -13.169 6.259 -17.047 1.00 62.81 96 THR A CA 1
ATOM 766 C C . THR A 1 96 ? -14.354 7.186 -17.299 1.00 62.81 96 THR A C 1
ATOM 768 O O . THR A 1 96 ? -14.645 7.496 -18.455 1.00 62.81 96 THR A O 1
ATOM 771 N N . ASP A 1 97 ? -15.082 7.522 -16.238 1.00 59.72 97 ASP A N 1
ATOM 772 C CA . ASP A 1 97 ? -16.006 8.658 -16.185 1.00 59.72 97 ASP A CA 1
ATOM 773 C C . ASP A 1 97 ? -15.260 10.001 -16.090 1.00 59.72 97 ASP A C 1
ATOM 775 O O . ASP A 1 97 ? -14.090 10.018 -15.636 1.00 59.72 97 ASP A O 1
#

Radius of gyration: 17.57 Å; chains: 1; bounding box: 36×21×54 Å

Organism: NCBI:txid1562603

Sequence (97 aa):
MSDRRYIEYHRDALRECLAFWRESGVDLAGYNTVENTRDLDALRRHLGAKKIVLWGTSYGSHLALAALKEMEDRVERVVISSAEGLDQTVKLPARTD

InterPro domains:
  IPR000073 Alpha/beta hydrolase fold-1 [PF00561] (30-83)
  IPR029058 Alpha/Beta hydrolase fold [G3DSA:3.40.50.1820] (4-95)
  IPR029058 Alpha/Beta hydrolase fold [SSF53474] (22-83)

Secondary structure (DSSP, 8-state):
--HHHHHHHHHHHHHHHHHHHHHTT--GGG-SHHHHHHHHHHHHHHTT-SSEEEEEETHHHHHHHHHHHHHGGGEEEEEEES---TT-SS--GGG--

pLDDT: mean 94.66, std 7.66, range [59.72, 98.69]